Protein AF-A0A9D1VR26-F1 (afdb_monomer)

Secondary structure (DSSP, 8-state):
--HHHHHHHHHHHHHHHTTSTTEEEEGGGEEEE-SS---TTPPPP-TT-------EEE-TT--EEEESS---

Radius of gyration: 15.65 Å; Cα contacts (8 Å, |Δi|>4): 45; chains: 1; bounding box: 32×30×44 Å

Structure (mmCIF, N/CA/C/O backbone):
data_AF-A0A9D1VR26-F1
#
_entry.id   AF-A0A9D1VR26-F1
#
loop_
_atom_site.group_PDB
_atom_site.id
_atom_site.type_symbol
_atom_site.label_atom_id
_atom_site.label_alt_id
_atom_site.label_comp_id
_atom_site.label_asym_id
_atom_site.label_entity_i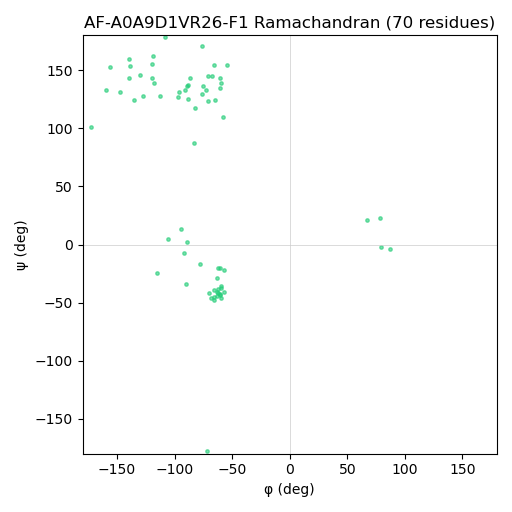d
_atom_site.label_seq_id
_atom_site.pdbx_PDB_ins_code
_atom_site.Cartn_x
_atom_site.Cartn_y
_atom_site.Cartn_z
_atom_site.occupancy
_atom_site.B_iso_or_equiv
_atom_site.auth_seq_id
_atom_site.auth_comp_id
_atom_site.auth_asym_id
_atom_site.auth_atom_id
_atom_site.pdbx_PDB_model_num
ATOM 1 N N . MET A 1 1 ? -8.869 3.507 20.987 1.00 63.94 1 MET A N 1
ATOM 2 C CA . MET A 1 1 ? -9.958 2.603 20.560 1.00 63.94 1 MET A CA 1
ATOM 3 C C . MET A 1 1 ? -9.731 1.237 21.173 1.00 63.94 1 MET A C 1
ATOM 5 O O . MET A 1 1 ? -8.582 0.825 21.275 1.00 63.94 1 MET A O 1
ATOM 9 N N . ASP A 1 2 ? -10.799 0.547 21.567 1.00 90.00 2 ASP A N 1
ATOM 10 C CA . ASP A 1 2 ? -10.720 -0.870 21.925 1.00 90.00 2 ASP A CA 1
ATOM 11 C C . ASP A 1 2 ? -10.222 -1.703 20.724 1.00 90.00 2 ASP A C 1
ATOM 13 O O . ASP A 1 2 ? -10.556 -1.413 19.569 1.00 90.00 2 ASP A O 1
ATOM 17 N N . LYS A 1 3 ? -9.409 -2.737 20.978 1.00 87.88 3 LYS A N 1
ATOM 18 C CA . LYS A 1 3 ? -8.796 -3.568 19.927 1.00 87.88 3 LYS A CA 1
ATOM 19 C C . LYS A 1 3 ? -9.844 -4.253 19.040 1.00 87.88 3 LYS A C 1
ATOM 21 O O . LYS A 1 3 ? -9.621 -4.388 17.837 1.00 87.88 3 LYS A O 1
ATOM 26 N N . LYS A 1 4 ? -10.986 -4.666 19.603 1.00 92.12 4 LYS A N 1
ATOM 27 C CA . LYS A 1 4 ? -12.085 -5.276 18.839 1.00 92.12 4 LYS A CA 1
ATOM 28 C C . LYS A 1 4 ? -12.768 -4.248 17.944 1.00 92.12 4 LYS A C 1
ATOM 30 O O . LYS A 1 4 ? -13.023 -4.547 16.781 1.00 92.12 4 LYS A O 1
ATOM 35 N N . ALA A 1 5 ? -12.998 -3.040 18.458 1.00 94.25 5 ALA A N 1
ATOM 36 C CA . ALA A 1 5 ? -13.587 -1.953 17.678 1.00 94.25 5 ALA A CA 1
ATOM 37 C C . ALA A 1 5 ? -12.712 -1.594 16.465 1.00 94.25 5 ALA A C 1
ATOM 39 O O . ALA A 1 5 ? -13.216 -1.489 15.350 1.00 94.25 5 ALA A O 1
ATOM 40 N N . TYR A 1 6 ? -11.389 -1.51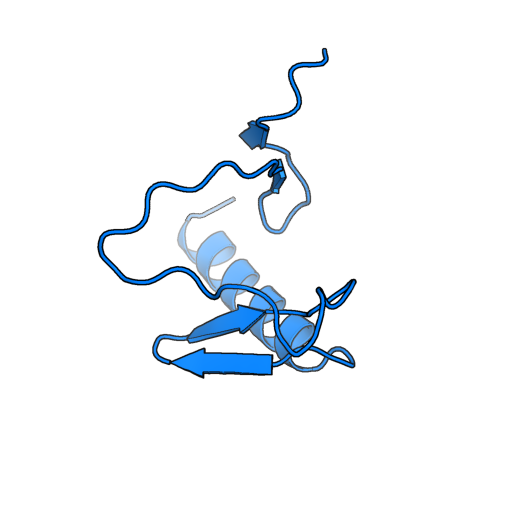1 16.648 1.00 93.94 6 TYR A N 1
ATOM 41 C CA . TYR A 1 6 ? -10.466 -1.243 15.541 1.00 93.94 6 TYR A CA 1
ATOM 42 C C . TYR A 1 6 ? -10.439 -2.380 14.507 1.00 93.94 6 TYR A C 1
ATOM 44 O O . TYR A 1 6 ? -10.419 -2.135 13.303 1.00 93.94 6 TYR A O 1
ATOM 52 N N . ALA A 1 7 ? -10.493 -3.642 14.948 1.00 93.94 7 ALA A N 1
ATOM 53 C CA . ALA A 1 7 ? -10.573 -4.784 14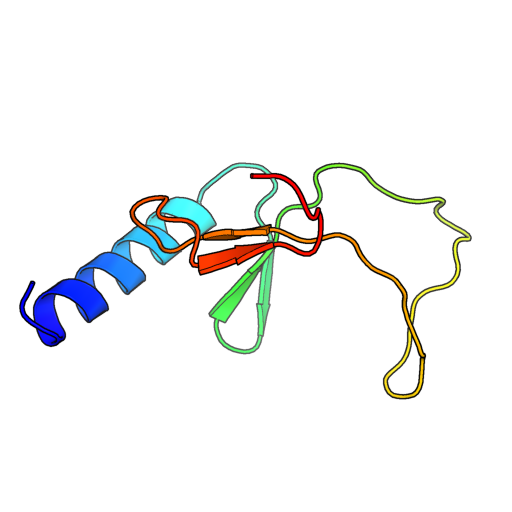.038 1.00 93.94 7 ALA A CA 1
ATOM 54 C C . ALA A 1 7 ? -11.853 -4.768 13.184 1.00 93.94 7 ALA A C 1
ATOM 56 O O . ALA A 1 7 ? -11.798 -5.111 12.004 1.00 93.94 7 ALA A O 1
ATOM 57 N N . GLN A 1 8 ? -12.987 -4.360 1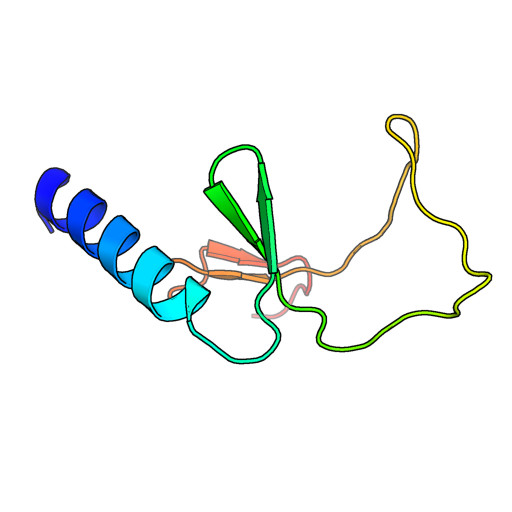3.760 1.00 95.44 8 GLN A N 1
ATOM 58 C CA . GLN A 1 8 ? -14.242 -4.220 13.025 1.00 95.44 8 GLN A CA 1
ATOM 59 C C . GLN A 1 8 ? -14.183 -3.060 12.021 1.00 95.44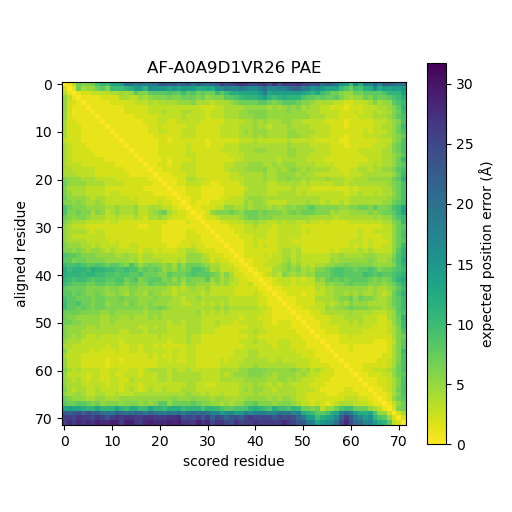 8 GLN A C 1
ATOM 61 O O . GLN A 1 8 ? -14.491 -3.266 10.847 1.00 95.44 8 GLN A O 1
ATOM 66 N N . ALA A 1 9 ? -13.676 -1.897 12.440 1.00 95.69 9 ALA A N 1
ATOM 67 C CA . ALA A 1 9 ? -13.473 -0.749 11.556 1.00 95.69 9 ALA A CA 1
ATOM 68 C C . ALA A 1 9 ? -12.573 -1.094 10.353 1.00 95.69 9 ALA A C 1
ATOM 70 O O . ALA A 1 9 ? -12.886 -0.730 9.223 1.00 95.69 9 ALA A O 1
ATOM 71 N N . ASN A 1 10 ? -11.503 -1.874 10.561 1.00 94.75 10 ASN A N 1
ATOM 72 C CA . ASN A 1 10 ? -10.646 -2.358 9.469 1.00 94.75 10 ASN A CA 1
ATOM 73 C C . ASN A 1 10 ? -11.412 -3.222 8.457 1.00 94.75 10 ASN A C 1
ATOM 75 O O . ASN A 1 10 ? -11.211 -3.080 7.252 1.00 94.75 10 ASN A O 1
ATOM 79 N N . LYS A 1 11 ? -12.290 -4.120 8.923 1.00 94.56 11 LYS A N 1
ATOM 80 C CA . LYS A 1 11 ? -13.092 -4.976 8.033 1.00 94.56 11 LYS A CA 1
ATOM 81 C C . LYS A 1 11 ? -14.071 -4.155 7.204 1.00 94.56 11 LYS A C 1
ATOM 83 O O . LYS A 1 11 ? -14.187 -4.380 6.004 1.00 94.56 11 LYS A O 1
ATOM 88 N N . GLU A 1 12 ? -14.757 -3.207 7.833 1.00 95.62 12 GLU A N 1
ATOM 89 C CA . GLU A 1 12 ? -15.701 -2.313 7.157 1.00 95.62 12 GLU A CA 1
ATOM 90 C C . GLU A 1 12 ? -15.001 -1.432 6.130 1.00 95.62 12 GLU A C 1
ATOM 92 O O . GLU A 1 12 ? -15.454 -1.346 4.989 1.00 95.62 12 GLU A O 1
ATOM 97 N N . TRP A 1 13 ? -13.849 -0.871 6.496 1.00 95.75 13 TRP A N 1
ATOM 98 C CA . TRP A 1 13 ? -13.022 -0.087 5.591 1.00 95.75 13 TRP A CA 1
ATOM 99 C C . TRP A 1 13 ? -12.582 -0.909 4.373 1.00 95.75 13 TRP A C 1
ATOM 101 O O . TRP A 1 13 ? -12.749 -0.462 3.242 1.00 95.75 13 TRP A O 1
ATOM 111 N N . LEU A 1 14 ? -12.110 -2.147 4.570 1.00 94.75 14 LEU A N 1
ATOM 112 C CA . LEU A 1 14 ? -11.749 -3.042 3.463 1.00 94.75 14 LEU A CA 1
ATOM 113 C C . LEU A 1 14 ? -12.954 -3.387 2.575 1.00 94.75 14 LEU A C 1
ATOM 115 O O . LEU A 1 14 ? -12.826 -3.379 1.352 1.00 94.75 14 LEU A O 1
ATOM 119 N N . MET A 1 15 ? -14.128 -3.650 3.160 1.00 93.69 15 MET A N 1
ATOM 120 C CA . MET A 1 15 ? -15.356 -3.904 2.396 1.00 93.69 15 MET A CA 1
ATOM 121 C C . MET A 1 15 ? -15.771 -2.690 1.564 1.00 93.69 15 MET A C 1
ATOM 123 O O . MET A 1 15 ? -16.170 -2.851 0.413 1.00 93.69 15 MET A O 1
ATOM 127 N N . GLN A 1 16 ? -15.665 -1.480 2.111 1.00 95.56 16 GLN A N 1
ATOM 128 C CA . GLN A 1 16 ? -15.951 -0.251 1.372 1.00 95.56 16 GLN A CA 1
ATOM 129 C C . GLN A 1 16 ? -14.938 -0.041 0.243 1.00 95.56 16 GLN A C 1
ATOM 131 O O . GLN A 1 16 ? -15.344 0.149 -0.901 1.00 95.56 16 GLN A O 1
ATOM 136 N N . LYS A 1 17 ? -13.636 -0.185 0.526 1.00 94.56 17 LYS A N 1
ATOM 137 C CA . LYS A 1 17 ? -12.573 -0.073 -0.483 1.00 94.56 17 LYS A CA 1
ATOM 138 C C . LYS A 1 17 ? -12.707 -1.089 -1.606 1.00 94.56 17 LYS A C 1
ATOM 140 O O . LYS A 1 17 ? -12.487 -0.736 -2.756 1.00 94.56 17 LYS A O 1
ATOM 145 N N . SER A 1 18 ? -13.134 -2.315 -1.312 1.00 94.38 18 SER A N 1
ATOM 146 C CA . SER A 1 18 ? -13.333 -3.347 -2.338 1.00 94.38 18 SER A CA 1
ATOM 147 C C . SER A 1 18 ? -14.373 -2.982 -3.405 1.00 94.38 18 SER A C 1
ATOM 149 O O . SER A 1 18 ? -14.352 -3.558 -4.488 1.00 94.38 18 SER A O 1
ATOM 151 N N . LYS A 1 19 ? -15.272 -2.033 -3.108 1.00 95.50 19 LYS A N 1
ATOM 152 C CA . LYS A 1 19 ? -16.332 -1.573 -4.015 1.00 95.50 19 LYS A CA 1
ATOM 153 C C . LYS A 1 19 ? -15.920 -0.370 -4.865 1.00 95.50 19 LYS A C 1
ATOM 155 O O . LYS A 1 19 ? -16.691 0.043 -5.725 1.00 95.50 19 LYS A O 1
ATOM 160 N N . GLU A 1 20 ? -14.756 0.226 -4.608 1.00 96.06 20 GLU A N 1
ATOM 161 C CA . GLU A 1 20 ? -14.280 1.371 -5.383 1.00 96.06 20 GLU A CA 1
ATOM 162 C C . GLU A 1 20 ? -13.864 0.946 -6.796 1.00 96.06 20 GLU A C 1
ATOM 164 O O . GLU A 1 20 ? -13.304 -0.129 -7.019 1.00 96.06 20 GLU A O 1
ATOM 169 N N . GLU A 1 21 ? -14.102 1.824 -7.769 1.00 96.12 21 GLU A N 1
ATOM 170 C CA . GLU A 1 21 ? -13.759 1.558 -9.162 1.00 96.12 21 GLU A CA 1
ATOM 171 C C . GLU A 1 21 ? -12.250 1.327 -9.338 1.00 96.12 21 GLU A C 1
ATOM 173 O O . GLU A 1 21 ? -11.408 2.062 -8.803 1.00 96.12 21 GLU A O 1
ATOM 178 N N . GLY A 1 22 ? -11.903 0.291 -10.103 1.00 95.19 22 GLY A N 1
ATOM 179 C CA . GLY A 1 22 ? -10.521 -0.104 -10.376 1.00 95.19 22 GLY A CA 1
ATOM 180 C C . GLY A 1 22 ? -9.851 -0.902 -9.253 1.00 95.19 22 GLY A C 1
ATOM 181 O O . GLY A 1 22 ? -8.706 -1.326 -9.428 1.00 95.19 22 GLY A O 1
ATOM 182 N N . VAL A 1 23 ? -10.532 -1.137 -8.125 1.00 96.88 23 VAL A N 1
ATOM 183 C CA . VAL A 1 23 ? -10.040 -2.041 -7.082 1.00 96.88 23 VAL A CA 1
ATOM 184 C C . VAL A 1 23 ? -10.246 -3.491 -7.515 1.00 96.88 23 VAL A C 1
ATOM 186 O O . VAL A 1 23 ? -11.325 -3.902 -7.931 1.00 96.88 23 VAL A O 1
ATOM 189 N N . LYS A 1 24 ? -9.178 -4.279 -7.417 1.00 95.12 24 LYS A N 1
ATOM 190 C CA . LYS A 1 24 ? -9.124 -5.698 -7.767 1.00 95.12 24 LYS A CA 1
ATOM 191 C C . LYS A 1 24 ? -8.795 -6.513 -6.520 1.00 95.12 24 LYS A C 1
ATOM 193 O O . LYS A 1 24 ? -7.940 -6.127 -5.721 1.00 95.12 24 LYS A O 1
ATOM 198 N N . ALA A 1 25 ? -9.466 -7.651 -6.363 1.00 94.81 25 ALA A N 1
ATOM 199 C CA . ALA A 1 25 ? -9.221 -8.584 -5.270 1.00 94.81 25 ALA A CA 1
ATOM 200 C C . ALA A 1 25 ? -8.096 -9.572 -5.617 1.00 94.81 25 ALA A C 1
ATOM 202 O O . ALA A 1 25 ? -7.983 -10.040 -6.750 1.00 94.81 25 ALA A O 1
ATOM 203 N N . LEU A 1 26 ? -7.288 -9.914 -4.619 1.00 93.50 26 LEU A N 1
ATOM 204 C CA . LEU A 1 26 ? -6.288 -10.978 -4.638 1.00 93.50 26 LEU A CA 1
ATOM 205 C C . LEU A 1 26 ? -6.622 -12.029 -3.567 1.00 93.50 26 LEU A C 1
ATOM 207 O O . LEU A 1 26 ? -7.367 -11.750 -2.618 1.00 93.50 26 LEU A O 1
ATOM 211 N N . PRO A 1 27 ? -6.050 -13.243 -3.668 1.00 93.50 27 PRO A N 1
ATOM 212 C CA . PRO A 1 27 ? -6.176 -14.246 -2.619 1.00 93.50 27 PRO A CA 1
ATOM 213 C C . PRO A 1 27 ? -5.734 -13.707 -1.254 1.00 93.50 27 PRO A C 1
ATOM 215 O O . PRO A 1 27 ? -4.892 -12.815 -1.160 1.00 93.50 27 PRO A O 1
ATOM 218 N N . LYS A 1 28 ? -6.268 -14.298 -0.180 1.00 91.88 28 LYS A N 1
ATOM 219 C CA . LYS A 1 28 ? -5.964 -13.929 1.218 1.00 91.88 28 LYS A CA 1
ATOM 220 C C . LYS A 1 28 ? -6.447 -12.530 1.641 1.00 91.88 28 LYS A C 1
ATOM 222 O O . LYS A 1 28 ? -5.965 -12.003 2.637 1.00 91.88 28 LYS A O 1
ATOM 227 N N . GLY A 1 29 ? -7.424 -11.958 0.933 1.00 90.00 29 GLY A N 1
ATOM 228 C CA . GLY A 1 29 ? -8.097 -10.720 1.349 1.00 90.00 29 GLY A CA 1
ATOM 229 C C . GLY A 1 29 ? -7.300 -9.445 1.072 1.00 90.00 29 GLY A C 1
ATOM 230 O O . GLY A 1 29 ? -7.518 -8.433 1.733 1.00 90.00 29 GLY A O 1
ATOM 231 N N . ILE A 1 30 ? -6.371 -9.499 0.116 1.00 94.19 30 ILE A N 1
ATOM 232 C CA . ILE A 1 30 ? -5.615 -8.334 -0.343 1.00 94.19 30 ILE A CA 1
ATOM 233 C C . ILE A 1 30 ? -6.396 -7.673 -1.479 1.00 94.19 30 ILE A C 1
ATOM 235 O O . ILE A 1 30 ? -6.886 -8.352 -2.378 1.00 94.19 30 ILE A O 1
ATOM 239 N N . TYR A 1 31 ? -6.477 -6.347 -1.461 1.00 96.00 31 TYR A N 1
ATOM 240 C CA . TYR A 1 31 ? -7.040 -5.557 -2.551 1.00 96.00 31 TYR A CA 1
ATOM 241 C C . TYR A 1 31 ? -5.974 -4.611 -3.086 1.00 96.00 31 TYR A C 1
ATOM 243 O O . TYR A 1 31 ? -5.169 -4.085 -2.317 1.00 96.00 31 TYR A O 1
ATOM 251 N N . TYR A 1 32 ? -5.966 -4.383 -4.394 1.00 96.19 32 TYR A N 1
ATOM 252 C CA . TYR A 1 32 ? -5.066 -3.423 -5.023 1.00 96.19 32 TYR A CA 1
ATOM 253 C C . TYR A 1 32 ? -5.797 -2.629 -6.097 1.00 96.19 32 TYR A C 1
ATOM 255 O O . TYR A 1 32 ? -6.754 -3.107 -6.699 1.00 96.19 32 TYR A O 1
ATOM 263 N N . LYS A 1 33 ? -5.321 -1.414 -6.353 1.00 96.31 33 LYS A N 1
ATOM 264 C CA . LYS A 1 33 ? -5.762 -0.577 -7.465 1.00 96.31 33 LYS A CA 1
ATOM 265 C C . LYS A 1 33 ? -4.532 -0.135 -8.232 1.00 96.31 33 LYS A C 1
ATOM 267 O O . LYS A 1 33 ? -3.590 0.385 -7.638 1.00 96.31 33 LYS A O 1
ATOM 272 N N . VAL A 1 34 ? -4.538 -0.358 -9.540 1.00 95.56 34 VAL A N 1
ATOM 273 C CA . VAL A 1 34 ? -3.470 0.135 -10.409 1.00 95.56 34 VAL A CA 1
ATOM 274 C C . VAL A 1 34 ? -3.771 1.594 -10.726 1.00 95.56 34 VAL A C 1
ATOM 276 O O . VAL A 1 34 ? -4.826 1.899 -11.272 1.00 95.56 34 VAL A O 1
ATOM 279 N N . LEU A 1 35 ? -2.878 2.496 -10.316 1.00 95.00 35 LEU A N 1
ATOM 280 C CA . LEU A 1 35 ? -3.018 3.936 -10.570 1.00 95.00 35 LEU A CA 1
ATOM 281 C C . LEU A 1 35 ? -2.364 4.350 -11.890 1.00 95.00 35 LEU A C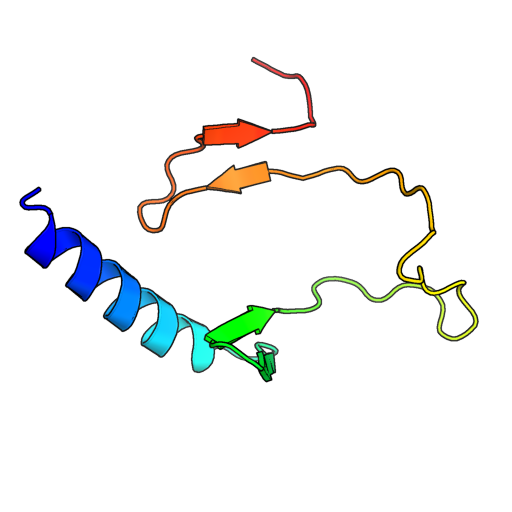 1
ATOM 283 O O . LEU A 1 35 ? -2.846 5.251 -12.564 1.00 95.00 35 LEU A O 1
ATOM 287 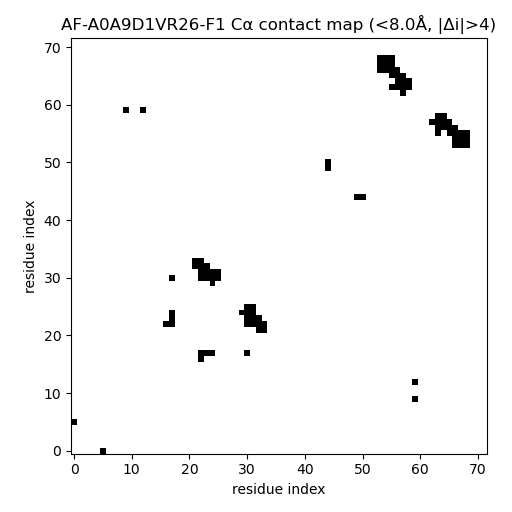N N . SER A 1 36 ? -1.262 3.692 -12.240 1.00 94.06 36 SER A N 1
ATOM 288 C CA . SER A 1 36 ? -0.542 3.874 -13.492 1.00 94.06 36 SER A CA 1
ATOM 289 C C . SER A 1 36 ? 0.077 2.539 -13.884 1.0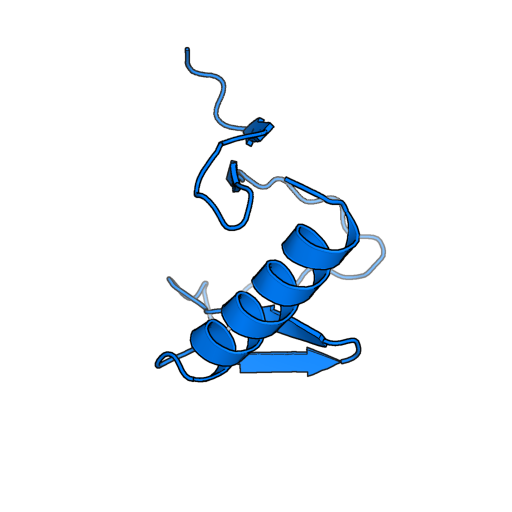0 94.06 36 SER A C 1
ATOM 291 O O . SER A 1 36 ? 0.678 1.863 -13.042 1.00 94.06 36 SER A O 1
ATOM 293 N N . GLU A 1 37 ? -0.118 2.138 -15.135 1.00 94.00 37 GLU A N 1
ATOM 294 C CA . GLU A 1 37 ? 0.442 0.906 -15.680 1.00 94.00 37 GLU A CA 1
ATOM 295 C C . GLU A 1 37 ? 1.839 1.167 -16.250 1.00 94.00 37 GLU A C 1
ATOM 297 O O . GLU A 1 37 ? 2.097 2.176 -16.907 1.00 94.00 37 GLU A O 1
ATOM 302 N N . GLY A 1 38 ? 2.763 0.243 -15.977 1.00 91.94 38 GLY A N 1
ATOM 303 C CA . GLY A 1 38 ? 4.053 0.214 -16.657 1.00 91.94 38 GLY A CA 1
ATOM 304 C C . GLY A 1 38 ? 3.910 -0.250 -18.108 1.00 91.94 38 GLY A C 1
ATOM 305 O O . GLY A 1 38 ? 2.818 -0.546 -18.588 1.00 91.94 38 GLY A O 1
ATOM 306 N N . LYS A 1 39 ? 5.036 -0.362 -18.817 1.00 93.44 39 LYS A N 1
ATOM 307 C CA . LYS A 1 39 ? 5.037 -0.915 -20.176 1.00 93.44 39 LYS A CA 1
ATOM 308 C C . LYS A 1 39 ? 4.506 -2.352 -20.183 1.00 93.44 39 LYS A C 1
ATOM 310 O O . LYS A 1 39 ? 4.888 -3.143 -19.320 1.00 93.44 39 LYS A O 1
ATOM 315 N N . ALA A 1 40 ? 3.688 -2.689 -21.180 1.00 89.88 40 ALA A N 1
ATOM 316 C CA . ALA A 1 40 ? 3.090 -4.019 -21.323 1.00 89.88 40 ALA A CA 1
ATOM 317 C C . ALA A 1 40 ? 4.134 -5.133 -21.537 1.00 89.88 40 ALA A C 1
ATOM 319 O O . ALA A 1 40 ? 3.918 -6.268 -21.128 1.00 89.88 40 ALA A O 1
ATOM 320 N N . ASP A 1 41 ? 5.277 -4.801 -22.138 1.00 93.75 41 ASP A N 1
ATOM 321 C CA . ASP A 1 41 ? 6.447 -5.668 -22.328 1.00 93.75 41 ASP A CA 1
ATOM 322 C C . ASP A 1 41 ? 7.502 -5.504 -21.212 1.00 93.75 41 ASP A C 1
ATOM 324 O O . ASP A 1 41 ? 8.646 -5.948 -21.331 1.00 93.75 41 ASP A O 1
ATOM 328 N N . GLY A 1 42 ? 7.130 -4.841 -20.114 1.00 91.50 42 GLY A N 1
ATOM 329 C CA . GLY A 1 42 ? 7.994 -4.601 -18.970 1.00 91.50 42 GLY A CA 1
ATOM 330 C C . GLY A 1 42 ? 8.379 -5.883 -18.228 1.00 91.50 42 GLY A C 1
ATOM 331 O O . GLY A 1 42 ? 7.671 -6.889 -18.216 1.00 91.50 42 GLY A O 1
ATOM 332 N N . ARG A 1 43 ? 9.525 -5.845 -17.541 1.00 92.62 43 ARG A N 1
ATOM 333 C CA . ARG A 1 43 ? 9.958 -6.958 -16.687 1.00 92.62 43 ARG A CA 1
ATOM 334 C C . ARG A 1 43 ? 9.079 -7.028 -15.441 1.00 92.62 43 ARG A C 1
ATOM 336 O O . ARG A 1 43 ? 9.042 -6.082 -14.658 1.00 92.62 43 ARG A O 1
ATOM 343 N N . HIS A 1 44 ? 8.456 -8.180 -15.215 1.00 92.50 44 HIS A N 1
ATOM 344 C CA . HIS A 1 44 ? 7.737 -8.463 -13.976 1.00 92.50 44 HIS A CA 1
ATOM 345 C C . HIS A 1 44 ? 8.671 -9.128 -12.953 1.00 92.50 44 HIS A C 1
ATOM 347 O O . HIS A 1 44 ? 9.394 -10.066 -13.308 1.00 92.50 44 HIS A O 1
ATOM 353 N N . PRO A 1 45 ? 8.687 -8.666 -11.690 1.00 94.94 45 PRO A N 1
ATOM 354 C CA . PRO A 1 45 ? 9.501 -9.288 -10.658 1.00 94.94 45 PRO A CA 1
ATOM 355 C C . PRO A 1 45 ? 8.988 -10.696 -10.331 1.00 94.94 45 PRO A C 1
ATOM 357 O O . PRO A 1 45 ? 7.789 -10.965 -10.332 1.00 94.94 45 PRO A O 1
ATOM 360 N N . ASN A 1 46 ? 9.918 -11.592 -10.019 1.00 95.56 46 ASN A N 1
ATOM 361 C CA . ASN A 1 46 ? 9.649 -12.927 -9.488 1.00 95.56 46 ASN A CA 1
ATOM 362 C C . ASN A 1 46 ? 10.052 -13.013 -8.004 1.00 95.56 46 ASN A C 1
ATOM 364 O O . ASN A 1 46 ? 10.612 -12.073 -7.443 1.00 95.56 46 ASN A O 1
ATOM 368 N N . LEU A 1 47 ? 9.832 -14.175 -7.381 1.00 96.00 47 LEU A N 1
ATOM 369 C CA . LEU A 1 47 ? 10.118 -14.417 -5.957 1.00 96.00 47 LEU A CA 1
ATOM 370 C C . LEU A 1 47 ? 11.578 -14.167 -5.531 1.00 96.00 47 LEU A C 1
ATOM 372 O O . LEU A 1 47 ? 11.828 -13.970 -4.349 1.00 96.00 47 LEU A O 1
ATOM 376 N N . ARG A 1 48 ? 12.541 -14.202 -6.461 1.00 96.50 48 ARG A N 1
ATOM 377 C CA . ARG A 1 48 ? 13.977 -13.989 -6.192 1.00 96.50 48 ARG A CA 1
ATOM 378 C C . ARG A 1 48 ? 14.479 -12.623 -6.665 1.00 96.50 48 ARG A C 1
ATOM 380 O O . ARG A 1 48 ? 15.680 -12.373 -6.643 1.00 96.50 48 ARG A O 1
ATOM 387 N N . SER A 1 49 ? 13.592 -11.764 -7.158 1.00 97.00 49 SER A N 1
ATOM 388 C CA . SER A 1 49 ? 13.985 -10.465 -7.695 1.00 97.00 49 SER A CA 1
ATOM 389 C C . SER A 1 49 ? 14.323 -9.495 -6.570 1.00 97.00 49 SER A C 1
ATOM 391 O O . SER A 1 49 ? 13.587 -9.386 -5.594 1.00 97.00 49 SER A O 1
ATOM 393 N N . ILE A 1 50 ? 15.410 -8.749 -6.746 1.00 95.88 50 ILE A N 1
ATOM 394 C CA . ILE A 1 50 ? 15.692 -7.553 -5.953 1.00 95.88 50 ILE A CA 1
ATOM 395 C C . ILE A 1 50 ? 15.021 -6.385 -6.675 1.00 95.88 50 ILE A C 1
ATOM 397 O O . ILE A 1 50 ? 15.244 -6.190 -7.871 1.00 95.88 50 ILE A O 1
ATOM 401 N N . ILE A 1 51 ? 14.174 -5.644 -5.963 1.00 94.56 51 ILE A N 1
ATOM 402 C CA . ILE A 1 51 ? 13.463 -4.481 -6.498 1.00 94.56 51 ILE A CA 1
ATOM 403 C C . ILE A 1 51 ? 13.828 -3.222 -5.715 1.00 94.56 51 ILE A C 1
ATOM 405 O O . ILE A 1 51 ? 14.152 -3.290 -4.531 1.00 94.56 51 ILE A O 1
ATOM 409 N N . THR A 1 52 ? 13.688 -2.075 -6.372 1.00 94.19 52 THR A N 1
ATOM 410 C CA . THR A 1 52 ? 13.679 -0.759 -5.731 1.00 94.19 52 THR A CA 1
ATOM 411 C C . THR A 1 52 ? 12.279 -0.184 -5.884 1.00 94.19 52 THR A C 1
ATOM 413 O O . THR A 1 52 ? 11.751 -0.145 -6.995 1.00 94.19 52 THR A O 1
ATOM 416 N N . ALA A 1 53 ? 11.667 0.243 -4.783 1.00 92.81 53 ALA A N 1
ATOM 417 C CA . ALA A 1 53 ? 10.338 0.837 -4.788 1.00 92.81 53 ALA A CA 1
ATOM 418 C C . ALA A 1 53 ? 10.282 2.024 -3.830 1.00 92.81 53 ALA A C 1
ATOM 420 O O . ALA A 1 53 ? 10.853 1.974 -2.741 1.00 92.81 53 ALA A O 1
ATOM 421 N N . HIS A 1 54 ? 9.538 3.055 -4.227 1.00 95.06 54 HIS A N 1
ATOM 422 C CA . HIS A 1 54 ? 9.108 4.097 -3.310 1.00 95.06 54 HIS A CA 1
ATOM 423 C C . HIS A 1 54 ? 7.694 3.786 -2.815 1.00 95.06 54 HIS A C 1
ATOM 425 O O . HIS A 1 54 ? 6.808 3.473 -3.609 1.00 95.06 54 HIS A O 1
ATOM 431 N N . TYR A 1 55 ? 7.484 3.856 -1.505 1.00 94.38 55 TYR A N 1
ATOM 432 C CA . TYR A 1 55 ? 6.208 3.599 -0.850 1.00 94.38 55 TYR A CA 1
ATOM 433 C C . TYR A 1 55 ? 5.938 4.581 0.293 1.00 94.38 55 TYR A C 1
ATOM 435 O O . TYR A 1 55 ? 6.860 5.169 0.868 1.00 94.38 55 TYR A O 1
ATOM 443 N N . THR A 1 56 ? 4.657 4.683 0.647 1.00 95.69 56 THR A N 1
ATOM 444 C CA . THR A 1 56 ? 4.158 5.342 1.857 1.00 95.69 56 THR A CA 1
ATOM 445 C C . THR A 1 56 ? 3.105 4.445 2.499 1.00 95.69 56 THR A C 1
ATOM 447 O O . THR A 1 56 ? 2.126 4.068 1.856 1.00 95.69 56 THR A O 1
ATOM 450 N N . GLY A 1 57 ? 3.310 4.095 3.767 1.00 95.31 57 GLY A N 1
ATOM 451 C CA . GLY A 1 57 ? 2.398 3.278 4.561 1.00 95.31 57 GLY A CA 1
ATOM 452 C C . GLY A 1 57 ? 1.492 4.139 5.437 1.00 95.31 57 GLY A C 1
ATOM 453 O O . GLY A 1 57 ? 1.974 4.968 6.212 1.00 95.31 57 GLY A O 1
ATOM 454 N N . ARG A 1 58 ? 0.173 3.930 5.337 1.00 96.25 58 ARG A N 1
ATOM 455 C CA . ARG A 1 58 ? -0.839 4.598 6.170 1.00 96.25 58 ARG A CA 1
ATOM 456 C C . ARG A 1 58 ? -1.809 3.588 6.776 1.00 96.25 58 ARG A C 1
ATOM 458 O O . ARG A 1 58 ? -2.126 2.580 6.149 1.00 96.25 58 ARG A O 1
ATOM 465 N N . THR A 1 59 ? -2.276 3.859 7.989 1.00 95.75 59 THR A N 1
ATOM 466 C CA . THR A 1 59 ? -3.383 3.130 8.627 1.00 95.75 59 THR A CA 1
ATOM 467 C C . THR A 1 59 ? -4.736 3.556 8.039 1.00 95.75 59 THR A C 1
ATOM 469 O O . THR A 1 59 ? -4.811 4.505 7.257 1.00 95.75 59 THR A O 1
ATOM 472 N N . ILE A 1 60 ? -5.823 2.854 8.390 1.00 95.38 60 ILE A N 1
ATOM 473 C CA . ILE A 1 60 ? -7.173 3.108 7.839 1.00 95.38 60 ILE A CA 1
ATOM 474 C C . ILE A 1 60 ? -7.731 4.502 8.169 1.00 95.38 60 ILE A C 1
ATOM 476 O O . ILE A 1 60 ? -8.620 4.990 7.478 1.00 95.38 60 ILE A O 1
ATOM 480 N N . ASP A 1 61 ? -7.194 5.142 9.206 1.00 93.19 61 ASP A N 1
ATOM 481 C CA . ASP A 1 61 ? -7.493 6.511 9.638 1.00 93.19 61 ASP A CA 1
ATOM 482 C C . ASP A 1 61 ? -6.597 7.563 8.952 1.00 93.19 61 ASP A C 1
ATOM 484 O O . ASP A 1 61 ? -6.701 8.753 9.235 1.00 93.19 61 ASP A O 1
ATOM 488 N N . GLY A 1 62 ? -5.710 7.140 8.045 1.00 93.31 62 GLY A N 1
ATOM 489 C CA . GLY A 1 62 ? -4.821 8.012 7.283 1.00 93.31 62 GLY A CA 1
ATOM 490 C C . GLY A 1 62 ? -3.497 8.347 7.972 1.00 93.31 62 GLY A C 1
ATOM 491 O O . GLY A 1 62 ? -2.647 8.976 7.338 1.00 93.31 62 GLY A O 1
ATOM 492 N N . LYS A 1 63 ? -3.267 7.909 9.218 1.00 94.19 63 LYS A N 1
ATOM 493 C CA . LYS A 1 63 ? -1.996 8.162 9.909 1.00 94.19 63 LYS A CA 1
ATOM 494 C C . LYS A 1 63 ? -0.849 7.440 9.198 1.00 94.19 63 LYS A C 1
ATOM 496 O O . LYS A 1 63 ? -0.866 6.223 9.017 1.00 94.19 63 LYS A O 1
ATOM 501 N N . GLN A 1 64 ? 0.174 8.197 8.808 1.00 94.38 64 GLN A N 1
ATOM 502 C CA . GLN A 1 64 ? 1.396 7.636 8.239 1.00 94.38 64 GLN A CA 1
ATOM 503 C C . GLN A 1 64 ? 2.218 6.948 9.329 1.00 94.38 64 GLN A C 1
ATOM 505 O O . GLN A 1 64 ? 2.424 7.514 10.404 1.00 94.38 64 GLN A O 1
ATOM 510 N N . PHE A 1 65 ? 2.688 5.734 9.045 1.00 93.31 65 PHE A N 1
ATOM 511 C CA . PHE A 1 65 ? 3.563 4.982 9.948 1.00 93.31 65 PHE A CA 1
ATOM 512 C C . PHE A 1 65 ? 4.960 4.749 9.368 1.00 93.31 65 PHE A C 1
ATOM 514 O O . PHE A 1 65 ? 5.895 4.564 10.138 1.00 93.31 65 PHE A O 1
ATOM 521 N N . ASP A 1 66 ? 5.105 4.765 8.041 1.00 93.25 66 ASP A N 1
ATOM 522 C CA . ASP A 1 66 ? 6.385 4.565 7.361 1.00 93.25 66 ASP A CA 1
ATOM 523 C C . ASP A 1 66 ? 6.366 5.195 5.956 1.00 93.25 66 ASP A C 1
ATOM 525 O O . ASP A 1 66 ? 5.304 5.339 5.341 1.00 93.25 66 ASP A O 1
ATOM 529 N N . SER A 1 67 ? 7.528 5.595 5.446 1.00 93.62 67 SER A N 1
ATOM 530 C CA . SER A 1 67 ? 7.697 6.148 4.100 1.00 93.62 67 SER A CA 1
ATOM 531 C C . SER A 1 67 ? 9.148 6.034 3.646 1.00 93.62 67 SER A C 1
ATOM 533 O O . SER A 1 67 ? 10.064 6.452 4.345 1.00 93.62 67 SER A O 1
ATOM 535 N N . SER A 1 68 ? 9.350 5.550 2.421 1.00 90.88 68 SER A N 1
ATOM 536 C CA . SER A 1 68 ? 10.671 5.525 1.766 1.00 90.88 68 SER A CA 1
ATOM 537 C C . SER A 1 68 ? 11.109 6.882 1.200 1.00 90.88 68 SER A C 1
ATOM 539 O O . SER A 1 68 ? 12.271 7.072 0.845 1.00 90.88 68 SER A O 1
ATOM 541 N N . LEU A 1 69 ? 10.159 7.808 1.047 1.00 81.62 69 LEU A N 1
ATOM 542 C CA . LEU A 1 69 ? 10.422 9.169 0.603 1.00 81.62 69 LEU A CA 1
ATOM 543 C C . LEU A 1 69 ? 10.853 9.930 1.855 1.00 81.62 69 LEU A C 1
ATOM 545 O O . LEU A 1 69 ? 10.006 10.428 2.592 1.00 81.62 69 LEU A O 1
ATOM 549 N N . GLY A 1 70 ? 12.149 9.900 2.165 1.00 67.31 70 GLY A N 1
ATOM 550 C CA . GLY A 1 70 ? 12.704 10.636 3.297 1.00 67.31 70 GLY A CA 1
ATOM 551 C C . GLY A 1 70 ? 12.392 12.124 3.149 1.00 67.31 70 GLY A C 1
ATOM 552 O O . GLY A 1 70 ? 12.922 12.779 2.257 1.00 67.31 70 GLY A O 1
ATOM 553 N N . GLY A 1 71 ? 11.507 12.636 3.999 1.00 53.94 71 GLY A N 1
ATOM 554 C CA . GLY A 1 71 ? 11.083 14.031 3.998 1.00 53.94 71 GLY A CA 1
ATOM 555 C C . GLY A 1 71 ? 10.198 14.306 5.205 1.00 53.94 71 GLY A C 1
ATOM 556 O O . GLY A 1 71 ? 9.035 13.907 5.224 1.00 53.94 71 GLY A O 1
ATOM 557 N N . THR A 1 72 ? 10.804 14.915 6.223 1.00 41.88 72 THR A N 1
ATOM 558 C CA . THR A 1 72 ? 10.132 15.664 7.294 1.00 41.88 72 THR A CA 1
ATOM 559 C C . THR A 1 72 ? 9.384 16.862 6.738 1.00 41.88 72 THR A C 1
ATOM 561 O O . THR A 1 72 ? 9.956 17.494 5.820 1.00 41.88 72 THR A O 1
#

Organism: NCBI:txid2838479

Sequence (72 aa):
MDKKAYAQANKEWLMQKSKEEGVKALPKGIYYKVLSEGKADGRHPNLRSIITAHYTGRTIDGKQFDSSLGGT

Solvent-accessible surface area (backbone atoms only — not comparable to full-atom values): 4983 Å² total; per-residue (Å²): 129,58,72,68,59,52,55,49,52,52,52,53,50,50,57,56,52,60,69,41,89,71,44,44,83,48,83,94,82,44,73,50,60,84,89,74,82,75,64,93,88,52,88,76,84,56,100,84,55,86,82,87,82,83,53,74,44,59,49,100,86,64,53,73,81,50,58,68,68,85,73,133

Nearest PDB structures (foldseek):
  5xb0-assembly1_A  TM=8.718E-01  e=5.717E-02  Pseudomonas syringae pv. tomato str. DC3000

Foldseek 3Di:
DPPVVLVVVVVVLLVVVCPDPQWDDDPPSDIDHDPDDDDPPDDDDDPPDDDDDWDWDADSVGDTDDTPPDDD

InterPro domains:
  IPR000774 Peptidyl-prolyl cis-trans isomerase, FKBP-type, N-terminal [PF01346] (3-34)
  IPR046357 Peptidyl-prolyl cis-trans isomerase domain superfamily [G3DSA:3.10.50.40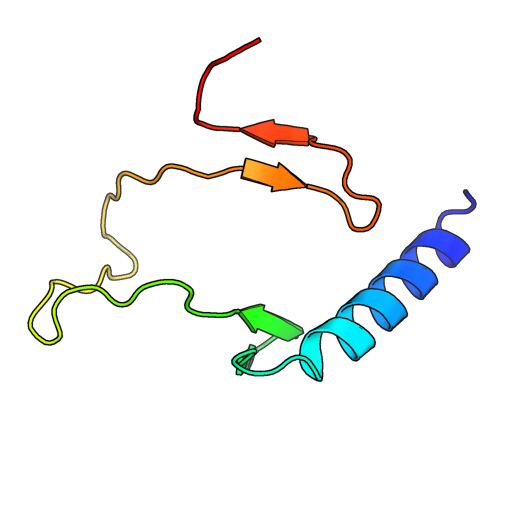] (1-72)

Mean predicted aligned error: 4.76 Å

pLDDT: mean 91.98, std 9.14, range [41.88, 97.0]